Protein AF-A0A2E3DDK9-F1 (afdb_monomer_lite)

Radius of gyration: 14.09 Å; chains: 1; bounding box: 32×31×36 Å

Foldseek 3Di:
DQAQDADDLVLLVVLVVVLCVVQVQKDWPDPQADPVNCVVVPNDPPDLCNVSFKTKIFGQDLVCTVVSLVVSQVSLVNVNWDKDFDADPVPRVPTIIMTGHHHPDDDDPVCCVVRND

Structure (mmCIF, N/CA/C/O backbone):
data_AF-A0A2E3DDK9-F1
#
_entry.id   AF-A0A2E3DDK9-F1
#
loop_
_atom_site.group_PDB
_atom_site.id
_atom_site.type_symbol
_atom_site.label_atom_id
_atom_site.label_alt_id
_atom_site.label_comp_id
_atom_site.label_asym_id
_atom_site.label_entity_id
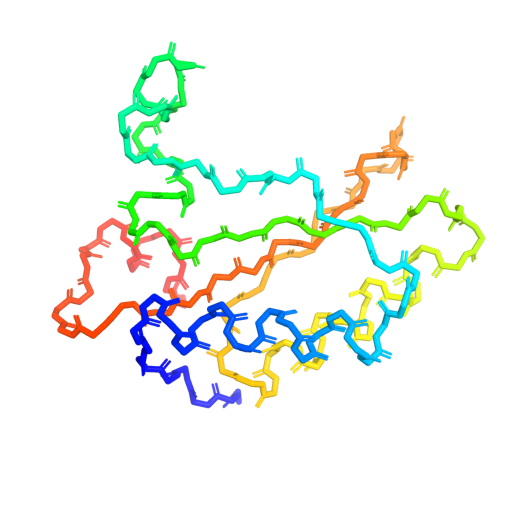_atom_site.label_seq_id
_atom_site.pdbx_PDB_ins_code
_atom_site.Cartn_x
_atom_site.Cartn_y
_atom_site.Cartn_z
_atom_site.occupancy
_atom_site.B_iso_or_equiv
_atom_site.auth_seq_id
_atom_site.auth_comp_id
_atom_site.auth_asym_id
_atom_site.auth_atom_id
_atom_site.pdbx_PDB_model_num
ATOM 1 N N . MET A 1 1 ? -16.741 4.068 -4.228 1.00 47.47 1 MET A N 1
ATOM 2 C CA . MET A 1 1 ? -15.431 3.861 -3.573 1.00 47.47 1 MET A CA 1
ATOM 3 C C . MET A 1 1 ? -15.624 2.751 -2.556 1.00 47.47 1 MET A C 1
ATOM 5 O O . MET A 1 1 ? -16.674 2.758 -1.928 1.00 47.47 1 MET A O 1
ATOM 9 N N . ALA A 1 2 ? -14.708 1.782 -2.448 1.00 51.78 2 ALA A N 1
ATOM 10 C CA . ALA A 1 2 ? -14.802 0.773 -1.391 1.00 51.78 2 ALA A CA 1
ATOM 11 C C . ALA A 1 2 ? -14.795 1.480 -0.028 1.00 51.78 2 ALA A C 1
ATOM 13 O O . ALA A 1 2 ? -14.041 2.437 0.169 1.00 51.78 2 ALA A O 1
ATOM 14 N N . GLU A 1 3 ? -15.680 1.061 0.869 1.00 61.03 3 GLU A N 1
ATOM 15 C CA . GLU A 1 3 ? -15.787 1.628 2.207 1.00 61.03 3 GLU A CA 1
ATOM 16 C C . GLU A 1 3 ? -14.492 1.307 2.970 1.00 61.03 3 GLU A C 1
ATOM 18 O O . GLU A 1 3 ? -14.121 0.144 3.151 1.00 61.03 3 GLU A O 1
ATOM 23 N N . ARG A 1 4 ? -13.728 2.350 3.325 1.00 74.00 4 ARG A N 1
ATOM 24 C CA . ARG A 1 4 ? -12.447 2.202 4.030 1.00 74.00 4 ARG A CA 1
ATOM 25 C C . ARG A 1 4 ? -12.737 1.565 5.387 1.00 74.00 4 ARG A C 1
ATOM 27 O O . ARG A 1 4 ? -13.425 2.167 6.207 1.00 74.00 4 ARG A O 1
ATOM 34 N N . THR A 1 5 ? -12.233 0.356 5.612 1.00 75.38 5 THR A N 1
ATOM 35 C CA . THR A 1 5 ? -12.570 -0.426 6.808 1.00 75.38 5 THR A CA 1
ATOM 36 C C . THR A 1 5 ? -11.473 -0.250 7.861 1.00 75.38 5 THR A C 1
ATOM 38 O O . THR A 1 5 ? -10.306 -0.520 7.556 1.00 75.38 5 THR A O 1
ATOM 41 N N . PRO A 1 6 ? -11.799 0.210 9.086 1.00 83.38 6 PRO A N 1
ATOM 42 C CA . PRO A 1 6 ? -10.845 0.209 10.187 1.00 83.38 6 PRO A CA 1
ATOM 43 C C . PRO A 1 6 ? -10.315 -1.204 10.445 1.00 83.38 6 PRO A C 1
ATOM 45 O O . PRO A 1 6 ? -11.084 -2.162 10.441 1.00 83.38 6 PRO A O 1
ATOM 48 N N . MET A 1 7 ? -9.014 -1.337 10.682 1.00 84.69 7 MET A N 1
ATOM 49 C CA . MET A 1 7 ? -8.356 -2.624 10.887 1.00 84.69 7 MET A CA 1
ATOM 50 C C . MET A 1 7 ? -7.238 -2.521 11.921 1.00 84.69 7 MET A C 1
ATOM 52 O O . MET A 1 7 ? -6.540 -1.517 12.032 1.00 84.69 7 MET A O 1
ATOM 56 N N . THR A 1 8 ? -7.054 -3.576 12.696 1.00 81.56 8 THR A N 1
ATOM 57 C CA . THR A 1 8 ? -5.925 -3.735 13.611 1.00 81.56 8 THR A CA 1
ATOM 58 C C . THR A 1 8 ? -4.613 -3.933 12.836 1.00 81.56 8 THR A C 1
ATOM 60 O O . THR A 1 8 ? -4.626 -4.329 11.667 1.00 81.56 8 THR A O 1
ATOM 63 N N . PRO A 1 9 ? -3.441 -3.740 13.471 1.00 78.56 9 PRO A N 1
ATOM 64 C CA . PRO A 1 9 ? -2.157 -4.038 12.834 1.00 78.56 9 PRO A CA 1
ATOM 65 C C . PRO A 1 9 ? -2.026 -5.485 12.328 1.00 78.56 9 PRO A C 1
ATOM 67 O O . PRO A 1 9 ? -1.386 -5.717 11.306 1.00 78.56 9 PRO A O 1
ATOM 70 N N . ALA A 1 10 ? -2.636 -6.454 13.020 1.00 78.62 10 ALA A N 1
ATOM 71 C CA . ALA A 1 10 ? -2.620 -7.860 12.615 1.00 78.62 10 ALA A CA 1
ATOM 72 C C . ALA A 1 10 ? -3.484 -8.113 11.370 1.00 78.62 10 ALA A C 1
ATOM 74 O O . ALA A 1 10 ? -3.065 -8.831 10.465 1.00 78.62 10 ALA A O 1
ATOM 75 N N . GLU A 1 11 ? -4.662 -7.491 11.294 1.00 86.56 11 GLU A N 1
ATOM 76 C CA . GLU A 1 11 ? -5.514 -7.541 10.101 1.00 86.56 11 GLU A CA 1
ATOM 77 C C . GLU A 1 11 ? -4.834 -6.856 8.913 1.00 86.56 11 GLU A C 1
ATOM 79 O O . GLU A 1 11 ? -4.816 -7.413 7.819 1.00 86.56 11 GLU A O 1
ATOM 84 N N . PHE A 1 12 ? -4.179 -5.713 9.131 1.00 86.75 12 PHE A N 1
ATOM 85 C CA . PHE A 1 12 ? -3.382 -5.054 8.097 1.00 86.75 12 PHE A CA 1
ATOM 86 C C . PHE A 1 12 ? -2.233 -5.938 7.584 1.00 86.75 12 PHE A C 1
ATOM 88 O O . PHE A 1 12 ? -2.055 -6.064 6.371 1.00 86.75 12 PHE A O 1
ATOM 95 N N . ASP A 1 13 ? -1.474 -6.596 8.473 1.00 84.56 13 ASP A N 1
ATOM 96 C CA . ASP A 1 13 ? -0.436 -7.565 8.078 1.00 84.56 13 ASP A CA 1
ATOM 97 C C . ASP A 1 13 ? -1.034 -8.723 7.265 1.00 84.56 13 ASP A C 1
ATOM 99 O O . ASP A 1 13 ? -0.492 -9.087 6.220 1.00 84.56 13 ASP A O 1
ATOM 103 N N . ALA A 1 14 ? -2.180 -9.262 7.689 1.00 88.19 14 ALA A N 1
ATOM 104 C CA . ALA A 1 14 ? -2.870 -10.329 6.970 1.00 88.19 14 ALA A CA 1
ATOM 105 C C . ALA A 1 14 ? -3.304 -9.892 5.561 1.00 88.19 14 ALA A C 1
ATOM 107 O O . ALA A 1 14 ? -3.072 -10.623 4.598 1.00 88.19 14 ALA A O 1
ATOM 108 N N . VAL A 1 15 ? -3.861 -8.687 5.417 1.00 90.56 15 VAL A N 1
ATOM 109 C CA . VAL A 1 15 ? -4.235 -8.105 4.119 1.00 90.56 15 VAL A CA 1
ATOM 110 C C . VAL A 1 15 ? -3.004 -7.912 3.227 1.00 90.56 15 VAL A C 1
ATOM 112 O O . VAL A 1 15 ? -3.025 -8.302 2.060 1.00 90.56 15 VAL A O 1
ATOM 115 N N . CYS A 1 16 ? -1.893 -7.404 3.766 1.00 89.06 16 CYS A N 1
ATOM 116 C CA . CYS A 1 16 ? -0.643 -7.264 3.013 1.00 89.06 16 CYS A CA 1
ATOM 117 C C . CYS A 1 16 ? -0.113 -8.618 2.513 1.00 89.06 16 CYS A C 1
ATOM 119 O O . CYS A 1 16 ? 0.346 -8.729 1.376 1.00 89.06 16 CYS A O 1
ATOM 121 N N . ARG A 1 17 ? -0.250 -9.685 3.311 1.00 89.06 17 ARG A N 1
ATOM 122 C CA . ARG A 1 17 ? 0.091 -11.049 2.873 1.00 89.06 17 ARG A CA 1
ATOM 123 C C . ARG A 1 17 ? -0.819 -11.565 1.761 1.00 89.06 17 ARG A C 1
ATOM 125 O O . ARG A 1 17 ? -0.351 -12.336 0.926 1.00 89.06 17 ARG A O 1
ATOM 132 N N . LEU A 1 18 ? -2.096 -11.179 1.736 1.00 93.19 18 LEU A N 1
ATOM 133 C CA . LEU A 1 18 ? -2.995 -11.523 0.628 1.00 93.19 18 LEU A CA 1
ATOM 134 C C . LEU A 1 18 ? -2.558 -10.843 -0.670 1.00 93.19 18 LEU A C 1
ATOM 136 O O . LEU A 1 18 ? -2.541 -11.497 -1.710 1.00 93.19 18 LEU A O 1
ATOM 140 N N . ILE A 1 19 ? -2.140 -9.577 -0.602 1.00 91.75 19 ILE A N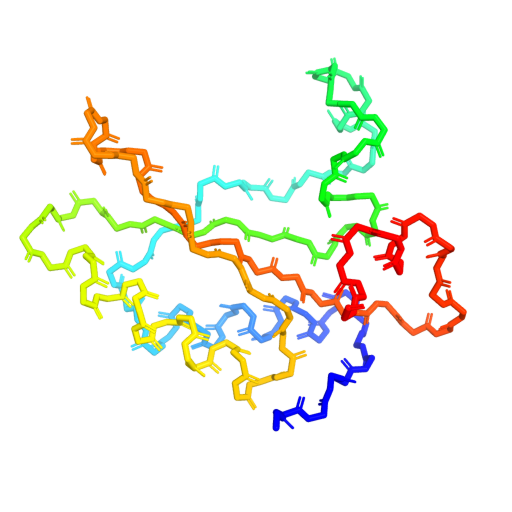 1
ATOM 141 C CA . ILE A 1 19 ? -1.594 -8.844 -1.752 1.00 91.75 19 ILE A CA 1
ATOM 142 C C . ILE A 1 19 ? -0.371 -9.579 -2.317 1.00 91.75 19 ILE A C 1
ATOM 144 O O . ILE A 1 19 ? -0.347 -9.877 -3.507 1.00 91.75 19 ILE A O 1
ATOM 148 N N . TRP A 1 20 ? 0.587 -9.982 -1.477 1.00 87.94 20 TRP A N 1
ATOM 149 C CA . TRP A 1 20 ? 1.736 -10.782 -1.930 1.00 87.94 20 TRP A CA 1
ATOM 150 C C . TRP A 1 20 ? 1.352 -12.108 -2.579 1.00 87.94 20 TRP A C 1
ATOM 152 O O . TRP A 1 20 ? 1.919 -12.486 -3.598 1.00 87.94 20 TRP A O 1
ATOM 162 N N . ARG A 1 21 ? 0.393 -12.836 -1.997 1.00 90.81 21 ARG A N 1
ATOM 163 C CA . ARG A 1 21 ? -0.066 -14.109 -2.573 1.00 90.81 21 ARG A CA 1
ATOM 164 C C . ARG A 1 21 ? -0.703 -13.916 -3.947 1.00 90.81 21 ARG A C 1
ATOM 166 O O . ARG A 1 21 ? -0.568 -14.789 -4.796 1.00 90.81 21 ARG A O 1
ATOM 173 N N . GLN A 1 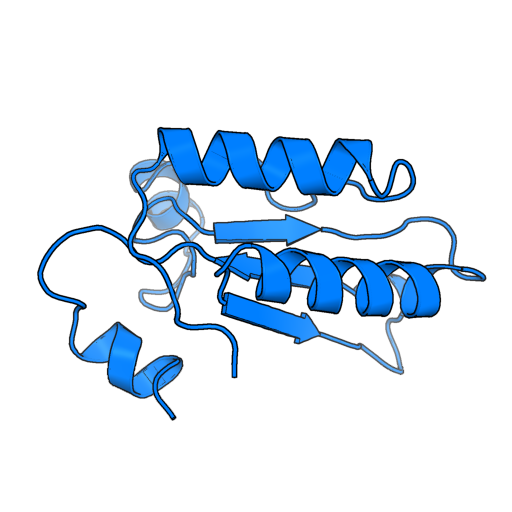22 ? -1.398 -12.799 -4.147 1.00 95.31 22 GLN A N 1
ATOM 174 C CA . GLN A 1 22 ? -2.060 -12.474 -5.407 1.00 95.31 22 GLN A CA 1
ATOM 175 C C . GLN A 1 22 ? -1.083 -11.947 -6.471 1.00 95.31 22 GLN A C 1
ATOM 177 O O . GLN A 1 22 ? -1.306 -12.164 -7.662 1.00 95.31 22 GLN A O 1
ATOM 182 N N . PHE A 1 23 ? -0.012 -11.270 -6.050 1.00 93.94 23 PHE A N 1
ATOM 183 C CA . PHE A 1 23 ? 0.980 -10.640 -6.921 1.00 93.94 23 PHE A CA 1
ATOM 184 C C . PHE A 1 23 ? 2.399 -11.052 -6.494 1.00 93.94 23 PHE A C 1
ATOM 186 O O . PHE A 1 23 ? 3.062 -10.309 -5.767 1.00 93.94 23 PHE A O 1
ATOM 193 N N . PRO A 1 24 ? 2.878 -12.230 -6.936 1.00 90.25 24 PRO A N 1
ATOM 194 C CA . PRO A 1 24 ? 4.164 -12.779 -6.504 1.00 90.25 24 PRO A CA 1
ATOM 195 C C . PRO A 1 24 ? 5.377 -11.956 -6.965 1.00 90.25 24 PRO A C 1
ATOM 197 O O . PRO A 1 24 ? 6.444 -12.076 -6.373 1.00 90.25 24 PRO A O 1
ATOM 200 N N . ASP A 1 25 ? 5.215 -11.105 -7.983 1.00 89.00 25 ASP A N 1
ATOM 201 C CA . ASP A 1 25 ? 6.264 -10.201 -8.474 1.00 89.00 25 ASP A CA 1
ATOM 202 C C . ASP A 1 25 ? 6.436 -8.939 -7.607 1.00 89.00 25 ASP A C 1
ATOM 204 O O . ASP A 1 25 ? 7.362 -8.154 -7.830 1.00 89.00 25 ASP A O 1
ATOM 208 N N . LEU A 1 26 ? 5.554 -8.717 -6.620 1.00 87.44 26 LEU A N 1
ATOM 209 C CA . LEU A 1 26 ? 5.707 -7.626 -5.662 1.00 87.44 26 LEU A CA 1
ATOM 210 C C . LEU A 1 26 ? 6.762 -7.965 -4.614 1.00 87.44 26 LEU A C 1
ATOM 212 O O . LEU A 1 26 ? 6.754 -9.025 -3.993 1.00 87.44 26 LEU A O 1
ATOM 216 N N . SER A 1 27 ? 7.599 -6.982 -4.322 1.00 85.12 27 SER A N 1
ATOM 217 C CA . SER A 1 27 ? 8.521 -6.983 -3.194 1.00 85.12 27 SER A CA 1
ATOM 218 C C . SER A 1 27 ? 8.203 -5.806 -2.278 1.00 85.12 27 SER A C 1
ATOM 220 O O . SER A 1 27 ? 7.800 -4.746 -2.743 1.00 85.12 27 SER A O 1
ATOM 222 N N . GLU A 1 28 ? 8.353 -5.971 -0.964 1.00 80.94 28 GLU A N 1
ATOM 223 C CA . GLU A 1 28 ? 8.172 -4.869 -0.007 1.00 80.94 28 GLU A CA 1
ATOM 224 C C . GLU A 1 28 ? 9.481 -4.077 0.114 1.00 80.94 28 GLU A C 1
ATOM 226 O O . GLU A 1 28 ? 10.520 -4.642 0.461 1.00 80.94 28 GLU A O 1
ATOM 231 N N . SER A 1 29 ? 9.457 -2.777 -0.198 1.00 70.75 29 SER A N 1
ATOM 232 C CA . SER A 1 29 ? 10.638 -1.896 -0.102 1.00 70.75 29 SER A CA 1
ATOM 233 C C . SER A 1 29 ? 10.780 -1.259 1.280 1.00 70.75 29 SER A C 1
ATOM 235 O O . SER A 1 29 ? 11.886 -0.909 1.702 1.00 70.75 29 SER A O 1
ATOM 237 N N . SER A 1 30 ? 9.685 -1.143 2.031 1.00 62.09 30 SER A N 1
ATOM 238 C CA . SER A 1 30 ? 9.681 -0.587 3.379 1.00 62.09 30 SER A CA 1
ATOM 239 C C . SER A 1 30 ? 9.452 -1.684 4.419 1.00 62.09 30 SER A C 1
ATOM 241 O O . SER A 1 30 ? 8.329 -1.900 4.853 1.00 62.09 30 SER A O 1
ATOM 243 N N . GLY A 1 31 ? 10.506 -2.371 4.865 1.00 52.09 31 GLY A N 1
ATOM 244 C CA . GLY A 1 31 ? 10.359 -3.331 5.967 1.00 52.09 31 GLY A CA 1
ATOM 245 C C . GLY A 1 31 ? 9.751 -2.677 7.218 1.00 52.09 31 GLY A C 1
ATOM 246 O O . GLY A 1 31 ? 10.023 -1.502 7.473 1.00 52.09 31 GLY A O 1
ATOM 247 N N . TYR A 1 32 ? 8.961 -3.435 7.992 1.00 47.53 32 TYR A N 1
ATOM 248 C CA . TYR A 1 32 ? 8.356 -3.056 9.284 1.00 47.53 32 TYR A CA 1
ATOM 249 C C . TYR A 1 32 ? 9.200 -2.004 10.039 1.00 47.53 32 TYR A C 1
ATOM 251 O O . TYR A 1 32 ? 10.247 -2.324 10.613 1.00 47.53 32 TYR A O 1
ATOM 259 N N . ARG A 1 33 ? 8.786 -0.727 10.042 1.00 50.53 33 ARG A N 1
ATOM 260 C CA . ARG A 1 33 ? 9.477 0.312 10.829 1.00 50.53 33 ARG A CA 1
ATOM 261 C C . ARG A 1 33 ? 8.667 0.618 12.077 1.00 50.53 33 ARG A C 1
ATOM 263 O O . ARG A 1 33 ? 7.578 1.182 11.993 1.00 50.53 33 ARG A O 1
ATOM 270 N N . SER A 1 34 ? 9.215 0.266 13.238 1.00 48.78 34 SER A N 1
ATOM 271 C CA . SER A 1 34 ? 8.675 0.706 14.525 1.00 48.78 34 SER A CA 1
ATOM 272 C C . SER A 1 34 ? 8.670 2.238 14.607 1.00 48.78 34 SER A C 1
ATOM 274 O O . SER A 1 34 ? 9.508 2.898 13.986 1.00 48.78 34 SER A O 1
ATOM 276 N N . GLN A 1 35 ? 7.766 2.814 15.409 1.00 46.41 35 GLN A N 1
ATOM 277 C CA . GLN A 1 35 ? 7.746 4.261 15.674 1.00 46.41 35 GLN A CA 1
ATOM 278 C C . GLN A 1 35 ? 9.132 4.781 16.097 1.00 46.41 35 GLN A C 1
ATOM 280 O O . GLN A 1 35 ? 9.585 5.803 15.591 1.00 46.41 35 GLN A O 1
ATOM 285 N N . LEU A 1 36 ? 9.853 4.017 16.928 1.00 46.22 36 LEU A N 1
ATOM 286 C CA . LEU A 1 36 ? 11.211 4.338 17.378 1.00 46.22 36 LEU A CA 1
ATOM 287 C C . LEU A 1 36 ? 12.215 4.441 16.213 1.00 46.22 36 LEU A C 1
ATOM 289 O O . LEU A 1 36 ? 13.042 5.350 16.171 1.00 46.22 36 LEU A O 1
ATOM 293 N N . LYS A 1 37 ? 12.115 3.532 15.234 1.00 49.62 37 LYS A N 1
ATOM 294 C CA . LYS A 1 37 ? 12.990 3.507 14.055 1.00 49.62 37 LYS A CA 1
ATOM 295 C C . LYS A 1 37 ? 12.645 4.618 13.059 1.00 49.62 37 LYS A C 1
ATOM 297 O O . LYS A 1 37 ? 13.549 5.124 12.405 1.00 49.62 37 LYS A O 1
ATOM 302 N N . ASN A 1 38 ? 11.379 5.041 12.976 1.00 53.38 38 ASN A N 1
ATOM 303 C CA . ASN A 1 38 ? 10.978 6.205 12.173 1.00 53.38 38 ASN A CA 1
ATOM 304 C C . ASN A 1 38 ? 11.582 7.506 12.721 1.00 53.38 38 ASN A C 1
ATOM 306 O O . ASN A 1 38 ? 12.119 8.294 11.945 1.00 53.38 38 ASN A O 1
ATOM 310 N N . VAL A 1 39 ? 11.567 7.689 14.045 1.00 49.50 39 VAL A N 1
ATOM 311 C CA . VAL A 1 39 ? 12.194 8.849 14.704 1.00 49.50 39 VAL A CA 1
ATOM 312 C C . VAL A 1 39 ? 13.709 8.879 14.451 1.00 49.50 39 VAL A C 1
ATOM 314 O O . VAL A 1 39 ? 14.255 9.928 14.124 1.00 49.50 39 VAL A O 1
ATOM 317 N N . GLN A 1 40 ? 14.394 7.731 14.532 1.00 50.19 40 GLN A N 1
ATOM 318 C CA . GLN A 1 40 ? 15.852 7.654 14.349 1.00 50.19 40 GLN A CA 1
ATOM 319 C C . GLN A 1 40 ? 16.340 7.963 12.929 1.00 50.19 40 GLN A C 1
ATOM 321 O O . GLN A 1 40 ? 17.423 8.518 12.774 1.00 50.19 40 GLN A O 1
ATOM 326 N N . VAL A 1 41 ? 15.579 7.612 11.890 1.00 49.16 41 VAL A N 1
ATOM 327 C CA . VAL A 1 41 ? 15.997 7.838 10.491 1.00 49.16 41 VAL A CA 1
ATOM 328 C C . VAL A 1 41 ? 15.594 9.220 9.963 1.00 49.16 41 VAL A C 1
ATOM 330 O O . VAL A 1 41 ? 15.561 9.422 8.752 1.00 49.16 41 VAL A O 1
ATOM 333 N N . GLY A 1 42 ? 15.237 10.156 10.851 1.00 41.06 42 GLY A N 1
ATOM 334 C CA . GLY A 1 42 ? 14.791 11.497 10.467 1.00 41.06 42 GLY A CA 1
ATOM 335 C C . GLY A 1 42 ? 13.529 11.479 9.604 1.00 41.06 42 GLY A C 1
ATOM 336 O O . GLY A 1 42 ? 13.302 12.404 8.826 1.00 41.06 42 GLY A O 1
ATOM 337 N N . SER A 1 43 ? 12.720 10.413 9.696 1.00 47.94 43 SER A N 1
ATOM 338 C CA . SER A 1 43 ? 11.427 10.404 9.021 1.00 47.94 43 SER A CA 1
ATOM 339 C C . SER A 1 43 ? 10.586 11.520 9.622 1.00 47.94 43 SER A C 1
ATOM 341 O O . SER A 1 43 ? 10.436 11.595 10.840 1.00 47.94 43 SER A O 1
ATOM 343 N N . SER A 1 44 ? 10.075 12.403 8.768 1.00 44.84 44 SER A N 1
ATOM 344 C CA . SER A 1 44 ? 9.291 13.547 9.215 1.00 44.84 44 SER A CA 1
ATOM 345 C C . SER A 1 44 ? 8.045 13.095 9.973 1.00 44.84 44 SER A C 1
ATOM 347 O O . SER A 1 44 ? 7.576 11.960 9.844 1.00 44.84 44 SER A O 1
ATOM 349 N N . ASP A 1 45 ? 7.441 14.026 10.701 1.00 41.28 45 ASP A N 1
ATOM 350 C CA . ASP A 1 45 ? 6.112 13.869 11.290 1.00 41.28 45 ASP A CA 1
ATOM 351 C C . ASP A 1 45 ? 5.038 13.425 10.272 1.00 41.28 45 ASP A C 1
ATOM 353 O O . ASP A 1 45 ? 4.000 12.883 10.644 1.00 41.28 45 ASP A O 1
ATOM 357 N N . ALA A 1 46 ? 5.312 13.567 8.974 1.00 41.69 46 ALA A N 1
ATOM 358 C CA . ALA A 1 46 ? 4.474 13.104 7.876 1.00 41.69 46 ALA A CA 1
ATOM 359 C C . ALA A 1 46 ? 4.720 11.636 7.458 1.00 41.69 46 ALA A C 1
ATOM 361 O O . ALA A 1 46 ? 4.140 11.184 6.465 1.00 41.69 46 ALA A O 1
ATOM 362 N N . SER A 1 47 ? 5.570 10.887 8.169 1.00 45.84 47 SER A N 1
ATOM 363 C CA . SER A 1 47 ? 5.892 9.499 7.839 1.00 45.84 47 SER A CA 1
ATOM 364 C C . SER A 1 47 ? 4.687 8.580 8.038 1.00 45.84 47 SER A C 1
ATOM 366 O O . SER A 1 47 ? 4.217 8.351 9.154 1.00 45.84 47 SER A O 1
ATOM 368 N N . LYS A 1 48 ? 4.225 8.025 6.913 1.00 51.31 48 LYS A N 1
ATOM 369 C CA . LYS A 1 48 ? 3.183 6.999 6.701 1.00 51.31 48 LYS A CA 1
ATOM 370 C C . LYS A 1 48 ? 3.136 5.875 7.750 1.00 51.31 48 LYS A C 1
ATOM 372 O O . LYS A 1 48 ? 2.094 5.293 8.021 1.00 51.31 48 LYS A O 1
ATOM 377 N N . HIS A 1 49 ? 4.234 5.618 8.449 1.00 53.00 49 HIS A N 1
ATOM 378 C CA . HIS A 1 49 ? 4.338 4.559 9.449 1.00 53.00 49 HIS A CA 1
ATOM 379 C C . HIS A 1 49 ? 3.950 4.994 10.876 1.00 53.00 49 HIS A C 1
ATOM 381 O O . HIS A 1 49 ? 4.159 4.232 11.819 1.00 53.00 49 HIS A O 1
ATOM 387 N N . ARG A 1 50 ? 3.393 6.199 11.080 1.00 49.94 50 ARG A N 1
ATOM 388 C CA . ARG A 1 50 ? 3.034 6.725 12.415 1.00 49.94 50 ARG A CA 1
ATOM 389 C C . ARG A 1 50 ? 2.051 5.845 13.192 1.00 49.94 50 ARG A C 1
ATOM 391 O O . ARG A 1 50 ? 2.203 5.704 14.400 1.00 49.94 50 ARG A O 1
ATOM 398 N N . LEU A 1 51 ? 1.106 5.202 12.503 1.00 54.59 51 LEU A N 1
ATOM 399 C CA . LEU A 1 51 ? 0.208 4.194 13.089 1.00 54.59 51 LEU A CA 1
ATOM 400 C C . LEU A 1 51 ? 0.761 2.759 12.975 1.00 54.59 51 LEU A C 1
ATOM 402 O O . LEU A 1 51 ? 0.116 1.813 13.404 1.00 54.59 51 LEU A O 1
ATOM 406 N N . GLY A 1 52 ? 1.948 2.580 12.383 1.00 59.69 52 GLY A N 1
ATOM 407 C CA . GLY A 1 52 ? 2.547 1.268 12.116 1.00 59.69 52 GLY A CA 1
ATOM 408 C C . GLY A 1 52 ? 1.844 0.465 11.015 1.00 59.69 52 GLY A C 1
ATOM 409 O O . GLY A 1 52 ? 2.085 -0.731 10.897 1.00 59.69 52 GLY A O 1
ATOM 410 N N . MET A 1 53 ? 0.975 1.108 10.228 1.00 77.94 53 MET A N 1
ATOM 411 C CA . MET A 1 53 ? 0.055 0.454 9.290 1.00 77.94 53 MET A CA 1
ATOM 412 C C . MET A 1 53 ? 0.246 0.901 7.836 1.00 77.94 53 MET A C 1
ATOM 414 O O . MET A 1 53 ? -0.727 1.028 7.100 1.00 77.94 53 MET A O 1
ATOM 418 N N . GLY A 1 54 ? 1.490 1.164 7.435 1.00 81.12 54 GLY A N 1
ATOM 419 C CA . GLY A 1 54 ? 1.852 1.537 6.067 1.00 81.12 54 GLY A CA 1
ATOM 420 C C . GLY A 1 54 ? 2.892 0.585 5.494 1.00 81.12 54 GLY A C 1
ATOM 421 O O . GLY A 1 54 ? 3.779 0.150 6.233 1.00 81.12 54 GLY A O 1
ATOM 422 N N . ARG A 1 55 ? 2.778 0.263 4.203 1.00 83.81 55 ARG A N 1
ATOM 423 C CA . ARG A 1 55 ? 3.772 -0.515 3.451 1.00 83.81 55 ARG A CA 1
ATOM 424 C C . ARG A 1 55 ? 3.935 0.002 2.038 1.00 83.81 55 ARG A C 1
ATOM 426 O O . ARG A 1 55 ? 2.977 0.467 1.426 1.00 83.81 55 ARG A O 1
ATOM 433 N N . ASP A 1 56 ? 5.138 -0.180 1.526 1.00 85.81 56 ASP A N 1
ATOM 434 C CA . ASP A 1 56 ? 5.503 0.104 0.152 1.00 85.81 56 ASP A CA 1
ATOM 435 C C . ASP A 1 56 ? 5.788 -1.203 -0.580 1.00 85.81 56 ASP A C 1
ATOM 437 O O . ASP A 1 56 ? 6.584 -2.023 -0.111 1.00 85.81 56 ASP A O 1
ATOM 441 N N . PHE A 1 57 ? 5.185 -1.365 -1.752 1.00 87.38 57 PHE A N 1
ATOM 442 C CA . PHE A 1 57 ? 5.475 -2.456 -2.668 1.00 87.38 57 PHE A CA 1
ATOM 443 C C . PHE A 1 57 ? 6.084 -1.933 -3.963 1.00 87.38 57 PHE A C 1
ATOM 445 O O . PHE A 1 57 ? 5.661 -0.907 -4.484 1.00 87.38 57 PHE A O 1
ATOM 452 N N . TYR A 1 58 ? 7.036 -2.672 -4.514 1.00 88.81 58 TYR A N 1
ATOM 453 C CA . TYR A 1 58 ? 7.656 -2.393 -5.804 1.00 88.81 58 TYR A CA 1
ATOM 454 C C . TYR A 1 58 ? 7.739 -3.670 -6.639 1.00 88.81 58 TYR A C 1
ATOM 456 O O . TYR A 1 58 ? 7.578 -4.777 -6.123 1.00 88.81 58 TYR A O 1
ATOM 464 N N . VAL A 1 59 ? 8.008 -3.510 -7.931 1.00 88.50 59 VAL A N 1
ATOM 465 C CA . VAL A 1 59 ? 8.234 -4.610 -8.874 1.00 88.50 59 VAL A CA 1
ATOM 466 C C . VAL A 1 59 ? 9.588 -4.392 -9.524 1.00 88.50 59 VAL A C 1
ATOM 468 O O . VAL A 1 59 ? 9.843 -3.319 -10.066 1.00 88.50 59 VAL A O 1
ATOM 471 N N . ALA A 1 60 ? 10.459 -5.398 -9.463 1.00 85.50 60 ALA A N 1
ATOM 472 C CA . ALA A 1 60 ? 11.807 -5.294 -10.017 1.00 85.50 60 ALA A CA 1
ATOM 473 C C . ALA A 1 60 ? 11.827 -5.365 -11.555 1.00 85.50 60 ALA A C 1
ATOM 475 O O . ALA A 1 60 ? 12.659 -4.719 -12.190 1.00 85.50 60 ALA A O 1
ATOM 476 N N . ASP A 1 61 ? 10.923 -6.141 -12.161 1.00 86.50 61 ASP A N 1
ATOM 477 C CA . ASP A 1 61 ? 10.834 -6.259 -13.618 1.00 86.50 61 ASP A CA 1
ATOM 478 C C . ASP A 1 61 ? 10.143 -5.032 -14.230 1.00 86.50 61 ASP A C 1
ATOM 480 O O . ASP A 1 61 ? 8.927 -4.840 -14.128 1.00 86.50 61 ASP A O 1
ATOM 484 N N . MET A 1 62 ? 10.946 -4.218 -14.914 1.00 84.62 62 MET A N 1
ATOM 485 C CA . MET A 1 62 ? 10.533 -2.964 -15.538 1.00 84.62 62 MET A CA 1
ATOM 486 C C . MET A 1 62 ? 9.475 -3.128 -16.638 1.00 84.62 62 MET A C 1
ATOM 488 O O . MET A 1 62 ? 8.727 -2.183 -16.885 1.00 84.62 62 MET A O 1
ATOM 492 N N . ASN A 1 63 ? 9.381 -4.299 -17.281 1.00 87.25 63 ASN A N 1
ATOM 493 C CA . ASN A 1 63 ? 8.448 -4.525 -18.391 1.00 87.25 63 ASN A CA 1
ATOM 494 C C . ASN A 1 63 ? 7.010 -4.740 -17.911 1.00 87.25 63 ASN A C 1
ATOM 496 O O . ASN A 1 63 ? 6.060 -4.399 -18.613 1.00 87.25 63 ASN A O 1
ATOM 500 N N . ILE A 1 64 ? 6.845 -5.323 -16.722 1.00 86.44 64 ILE A N 1
ATOM 501 C CA . ILE A 1 64 ? 5.531 -5.669 -16.157 1.00 86.44 64 ILE A CA 1
ATOM 502 C C . ILE A 1 64 ? 5.140 -4.776 -14.977 1.00 86.44 64 ILE A C 1
ATOM 504 O O . ILE A 1 64 ? 3.958 -4.717 -14.629 1.00 86.44 64 ILE A O 1
ATOM 508 N N . ARG A 1 65 ? 6.109 -4.057 -14.398 1.00 87.75 65 ARG A N 1
ATOM 509 C CA . ARG A 1 65 ? 6.000 -3.149 -13.248 1.00 87.75 65 ARG A CA 1
ATOM 510 C C . ARG A 1 65 ? 4.682 -2.400 -13.163 1.00 87.75 65 ARG A C 1
ATOM 512 O O . ARG A 1 65 ? 3.923 -2.635 -12.227 1.00 87.75 65 ARG A O 1
ATOM 519 N N . LEU A 1 66 ? 4.393 -1.535 -14.135 1.00 90.12 66 LEU A N 1
ATOM 520 C CA . LEU A 1 66 ? 3.248 -0.632 -14.037 1.00 90.12 66 LEU A CA 1
ATOM 521 C C . LEU A 1 66 ? 1.938 -1.427 -14.006 1.00 90.12 66 LEU A C 1
ATOM 523 O O . LEU A 1 66 ? 1.114 -1.231 -13.118 1.00 90.12 66 LEU A O 1
ATOM 527 N N . SER A 1 67 ? 1.811 -2.420 -14.890 1.00 93.31 67 SER A N 1
ATOM 52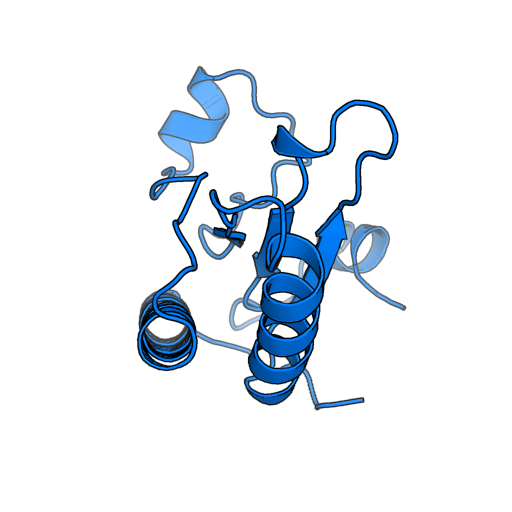8 C CA . SER A 1 67 ? 0.633 -3.294 -14.950 1.00 93.31 67 SER A CA 1
ATOM 529 C C . SER A 1 67 ? 0.417 -4.116 -13.671 1.00 93.31 67 SER A C 1
ATOM 531 O O . SER A 1 67 ? -0.716 -4.412 -13.289 1.00 93.31 67 SER A O 1
ATOM 533 N N . ILE A 1 68 ? 1.493 -4.519 -12.989 1.00 94.31 68 ILE A N 1
ATOM 534 C CA . ILE A 1 68 ? 1.416 -5.250 -11.721 1.00 94.31 68 ILE A CA 1
ATOM 535 C C . ILE A 1 68 ? 1.022 -4.290 -10.598 1.00 94.31 68 ILE A C 1
ATOM 537 O O . ILE A 1 68 ? 0.097 -4.600 -9.850 1.00 94.31 68 ILE A O 1
ATOM 541 N N . LEU A 1 69 ? 1.663 -3.121 -10.509 1.00 93.00 69 LEU A N 1
ATOM 542 C CA . LEU A 1 69 ? 1.385 -2.116 -9.483 1.00 93.00 69 LEU A CA 1
ATOM 543 C C . LEU A 1 69 ? -0.050 -1.575 -9.572 1.00 93.00 69 LEU A C 1
ATOM 545 O O . LEU A 1 69 ? -0.707 -1.427 -8.543 1.00 93.00 69 LEU A O 1
ATOM 549 N N . GLU A 1 70 ? -0.578 -1.341 -10.775 1.00 94.88 70 GLU A N 1
ATOM 550 C CA . GLU A 1 70 ? -1.966 -0.904 -10.975 1.00 94.88 70 GLU A CA 1
ATOM 551 C C . GLU A 1 70 ? -2.978 -1.962 -10.519 1.00 94.88 70 GLU A C 1
ATOM 553 O O . GLU A 1 70 ? -3.903 -1.655 -9.765 1.00 94.88 70 GLU A O 1
ATOM 558 N N . ARG A 1 71 ? -2.776 -3.231 -10.898 1.00 96.50 71 ARG A N 1
ATOM 559 C CA . ARG A 1 71 ? -3.649 -4.328 -10.446 1.00 96.50 71 ARG A CA 1
ATOM 560 C C . ARG A 1 71 ? -3.545 -4.555 -8.940 1.00 96.50 71 ARG A C 1
ATOM 562 O O . ARG A 1 71 ? -4.559 -4.796 -8.288 1.00 96.50 71 ARG A O 1
ATOM 569 N N . ALA A 1 72 ? -2.341 -4.443 -8.381 1.00 94.81 72 ALA A N 1
ATOM 570 C CA . ALA A 1 72 ? -2.111 -4.538 -6.946 1.00 94.81 72 ALA A CA 1
ATOM 571 C C . ALA A 1 72 ? -2.806 -3.409 -6.181 1.00 94.81 72 ALA A C 1
ATOM 573 O O . ALA A 1 72 ? -3.414 -3.665 -5.143 1.00 94.81 72 ALA A O 1
ATOM 574 N N . ARG A 1 73 ? -2.786 -2.182 -6.715 1.00 94.38 73 ARG A N 1
ATOM 575 C CA . ARG A 1 73 ? -3.507 -1.031 -6.163 1.00 94.38 73 ARG A CA 1
ATOM 576 C C . ARG A 1 73 ? -5.007 -1.291 -6.118 1.00 94.38 73 ARG A C 1
ATOM 578 O O . ARG A 1 73 ? -5.637 -1.083 -5.083 1.00 94.38 73 ARG A O 1
ATOM 585 N N . ASP A 1 74 ? -5.584 -1.745 -7.223 1.00 94.94 74 ASP A N 1
ATOM 586 C CA . ASP A 1 74 ? -7.028 -1.956 -7.315 1.00 94.94 74 ASP A CA 1
ATOM 587 C C . ASP A 1 74 ? -7.478 -3.115 -6.409 1.00 94.94 74 ASP A C 1
ATOM 589 O O . ASP A 1 74 ? -8.500 -3.011 -5.725 1.00 94.94 74 ASP A O 1
ATOM 593 N N . PHE A 1 75 ? -6.662 -4.167 -6.296 1.00 95.44 75 PHE A N 1
ATOM 594 C CA . PHE A 1 75 ? -6.877 -5.235 -5.322 1.00 95.44 75 PHE A CA 1
ATOM 595 C C . PHE A 1 75 ? -6.767 -4.729 -3.877 1.00 95.44 75 PHE A C 1
ATOM 597 O O . PHE A 1 75 ? -7.667 -4.973 -3.077 1.00 95.44 75 PHE A O 1
ATOM 604 N N . ALA A 1 76 ? -5.732 -3.960 -3.536 1.00 92.56 76 ALA A N 1
ATOM 605 C CA . ALA A 1 76 ? -5.559 -3.374 -2.206 1.00 92.56 76 ALA A CA 1
ATOM 606 C C . ALA A 1 76 ? -6.739 -2.466 -1.809 1.00 92.56 76 ALA A C 1
ATOM 608 O O . ALA A 1 76 ? -7.244 -2.564 -0.689 1.00 92.56 76 ALA A O 1
ATOM 609 N N . ARG A 1 77 ? -7.253 -1.654 -2.743 1.00 90.62 77 ARG A N 1
ATOM 610 C CA . ARG A 1 77 ? -8.476 -0.855 -2.552 1.00 90.62 77 ARG A CA 1
ATOM 611 C C . ARG A 1 77 ? -9.700 -1.726 -2.288 1.00 90.62 77 ARG A C 1
ATOM 613 O O . ARG A 1 77 ? -10.514 -1.378 -1.438 1.00 90.62 77 ARG A O 1
ATOM 620 N N . SER A 1 78 ? -9.829 -2.857 -2.987 1.00 92.50 78 SER A N 1
ATOM 621 C CA . SER A 1 78 ? -10.927 -3.812 -2.758 1.00 92.50 78 SER A CA 1
ATOM 622 C C . SER A 1 78 ? -10.890 -4.441 -1.358 1.00 92.50 78 SER A C 1
ATOM 624 O O . SER A 1 78 ? -11.931 -4.822 -0.833 1.00 92.50 78 SER A O 1
ATOM 626 N N . LEU A 1 79 ? -9.711 -4.474 -0.728 1.00 91.19 79 LEU A N 1
ATOM 627 C CA . LEU A 1 79 ? -9.496 -4.937 0.646 1.00 91.19 79 LEU A CA 1
ATOM 628 C C . LEU A 1 79 ? -9.636 -3.810 1.687 1.00 91.19 79 LEU A C 1
ATOM 630 O O . LEU A 1 79 ? -9.310 -4.001 2.855 1.00 91.19 79 LEU A O 1
ATOM 634 N N . GLY A 1 80 ? -10.097 -2.625 1.274 1.00 87.94 80 GLY A N 1
ATOM 635 C CA . GLY A 1 80 ? -10.339 -1.491 2.164 1.00 87.94 80 GLY A CA 1
ATOM 636 C C . GLY A 1 80 ? -9.091 -0.685 2.533 1.00 87.94 80 GLY A C 1
ATOM 637 O O . GLY A 1 80 ? -9.177 0.167 3.418 1.00 87.94 80 GLY A O 1
ATOM 638 N N . LEU A 1 81 ? -7.950 -0.918 1.871 1.00 86.94 81 LEU A N 1
ATOM 639 C CA . LEU A 1 81 ? -6.740 -0.119 2.077 1.00 86.94 81 LEU A CA 1
ATOM 640 C C . LEU A 1 81 ? -6.822 1.221 1.344 1.00 86.94 81 LEU A C 1
ATOM 642 O O . LEU A 1 81 ? -7.351 1.328 0.235 1.00 86.94 81 LEU A O 1
ATOM 646 N N . TRP A 1 82 ? -6.219 2.244 1.945 1.00 86.00 82 TRP A N 1
ATOM 647 C CA . TRP A 1 82 ? -5.811 3.429 1.204 1.00 86.00 82 TRP A CA 1
ATOM 648 C C . TRP A 1 82 ? -4.583 3.095 0.362 1.00 86.00 82 TRP A C 1
ATOM 650 O O . TRP A 1 82 ? -3.735 2.307 0.785 1.00 86.00 82 TRP A O 1
ATOM 660 N N . THR A 1 83 ? -4.491 3.685 -0.826 1.00 86.44 83 THR A N 1
ATOM 661 C CA . THR A 1 83 ? -3.407 3.394 -1.762 1.00 86.44 83 THR A CA 1
ATOM 662 C C . THR A 1 83 ? -2.984 4.637 -2.530 1.00 86.44 83 THR A C 1
ATOM 664 O O . THR A 1 83 ? -3.858 5.314 -3.082 1.00 86.44 83 THR A O 1
ATOM 667 N N . GLU A 1 84 ? -1.684 4.816 -2.711 1.00 86.19 84 GLU A N 1
ATOM 668 C CA . GLU A 1 84 ? -1.091 5.807 -3.614 1.00 86.19 84 GLU A CA 1
ATOM 669 C C . GLU A 1 8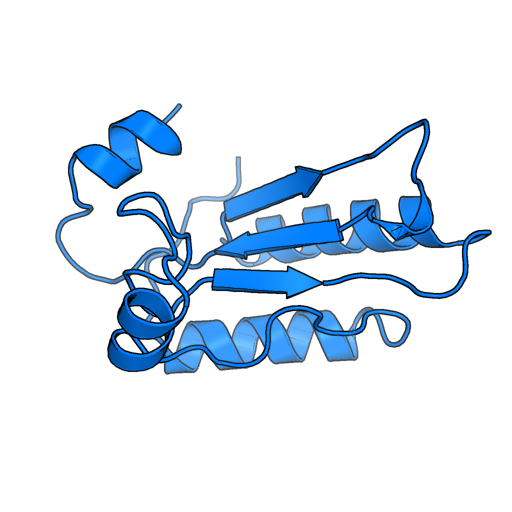4 ? -0.115 5.090 -4.534 1.00 86.19 84 GLU A C 1
ATOM 671 O O . GLU A 1 84 ? 0.669 4.260 -4.075 1.00 86.19 84 GLU A O 1
ATOM 676 N N . LEU A 1 85 ? -0.180 5.382 -5.827 1.00 88.31 85 LEU A N 1
ATOM 677 C CA . LEU A 1 85 ? 0.789 4.874 -6.786 1.00 88.31 85 LEU A CA 1
ATOM 678 C C . LEU A 1 85 ? 1.728 6.022 -7.138 1.00 88.31 85 LEU A C 1
ATOM 680 O O . LEU A 1 85 ? 1.316 6.953 -7.826 1.00 88.31 85 LEU A O 1
ATOM 684 N N . GLU A 1 86 ? 2.967 5.950 -6.666 1.00 85.50 86 GLU A N 1
ATOM 685 C CA . GLU A 1 86 ? 4.001 6.909 -7.038 1.00 85.50 86 GLU A CA 1
ATOM 686 C C . GLU A 1 86 ? 4.729 6.397 -8.282 1.00 85.50 86 GLU A C 1
ATOM 688 O O . GLU A 1 86 ? 5.338 5.326 -8.264 1.00 85.50 86 GLU A O 1
ATOM 693 N N . ILE A 1 87 ? 4.635 7.169 -9.367 1.00 83.94 87 ILE A N 1
ATOM 694 C CA . ILE A 1 87 ? 5.298 6.898 -10.646 1.00 83.94 87 ILE A CA 1
ATOM 695 C C . ILE A 1 87 ? 6.345 7.984 -10.867 1.00 83.94 87 ILE A C 1
ATOM 697 O O . ILE A 1 87 ? 6.040 9.176 -10.793 1.00 83.94 87 ILE A O 1
ATOM 701 N N . TYR A 1 88 ? 7.568 7.573 -11.17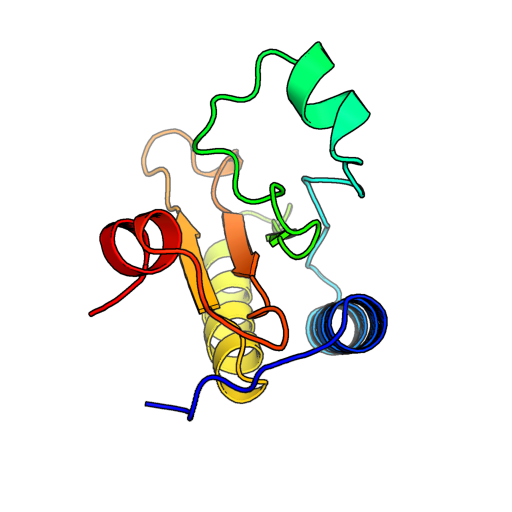3 1.00 80.56 88 TYR A N 1
ATOM 702 C CA . TYR A 1 88 ? 8.723 8.430 -11.374 1.00 80.56 88 TYR A CA 1
ATOM 703 C C . TYR A 1 88 ? 9.198 8.321 -12.831 1.00 80.56 88 TYR A C 1
ATOM 705 O O . TYR A 1 88 ? 10.047 7.488 -13.143 1.00 80.56 88 TYR A O 1
ATOM 713 N N . PRO A 1 89 ? 8.736 9.203 -13.742 1.00 69.00 89 PRO A N 1
ATOM 714 C CA . PRO A 1 89 ? 9.001 9.085 -15.182 1.00 69.00 89 PRO A CA 1
ATOM 715 C C . PRO A 1 89 ? 10.489 9.074 -15.562 1.00 69.00 89 PRO A C 1
ATOM 717 O O . PRO A 1 89 ? 10.873 8.492 -16.566 1.00 69.00 89 PRO A O 1
ATOM 720 N N . ASN A 1 90 ? 11.337 9.720 -14.755 1.00 74.25 90 ASN A N 1
ATOM 721 C CA . ASN A 1 90 ? 12.786 9.815 -14.986 1.00 74.25 90 ASN A CA 1
ATOM 722 C C . ASN A 1 90 ? 13.602 8.892 -14.068 1.00 74.25 90 ASN A C 1
ATOM 724 O O . ASN A 1 90 ? 14.830 8.940 -14.054 1.00 74.25 90 ASN A O 1
ATOM 728 N N . ALA A 1 91 ? 12.918 8.103 -13.248 1.00 72.81 91 ALA A N 1
ATOM 729 C CA . ALA A 1 91 ? 13.505 7.195 -12.286 1.00 72.81 91 ALA A CA 1
ATOM 730 C C . ALA A 1 91 ? 12.529 6.036 -12.087 1.00 72.81 91 ALA A C 1
ATOM 732 O O . ALA A 1 91 ? 12.095 5.774 -10.974 1.00 72.81 91 ALA A O 1
ATOM 733 N N . GLU A 1 92 ? 12.194 5.333 -13.168 1.00 61.09 92 GLU A N 1
ATOM 734 C CA . GLU A 1 92 ? 11.143 4.310 -13.145 1.00 61.09 92 GLU A CA 1
ATOM 735 C C . GLU A 1 92 ? 11.466 3.162 -12.157 1.00 61.09 92 GLU A C 1
ATOM 737 O O . GLU A 1 92 ? 10.584 2.466 -11.659 1.00 61.09 92 GLU A O 1
ATOM 742 N N . TRP A 1 93 ? 12.748 2.938 -11.834 1.00 65.00 93 TRP A N 1
ATOM 743 C CA . TRP A 1 93 ? 13.198 2.033 -10.757 1.00 65.00 93 TRP A CA 1
ATOM 744 C C . TRP A 1 93 ? 12.710 2.417 -9.345 1.00 65.00 93 TRP A C 1
ATOM 746 O O . TRP A 1 93 ? 12.902 1.647 -8.407 1.00 65.00 93 TRP A O 1
ATOM 756 N N . LEU A 1 94 ? 12.099 3.594 -9.189 1.00 72.12 94 LEU A N 1
ATOM 757 C CA . LEU A 1 94 ? 11.516 4.088 -7.947 1.00 72.12 94 LEU A CA 1
ATOM 758 C C . LEU A 1 94 ? 9.991 3.985 -7.942 1.00 72.12 94 LEU A C 1
ATOM 760 O O . LEU A 1 94 ? 9.397 4.396 -6.953 1.00 72.12 94 LEU A O 1
ATOM 764 N N . ASP A 1 95 ? 9.340 3.470 -8.989 1.00 84.88 95 ASP A N 1
ATOM 765 C CA . ASP A 1 95 ? 7.883 3.320 -8.969 1.00 84.88 95 ASP A CA 1
ATOM 766 C C . ASP A 1 95 ? 7.470 2.362 -7.851 1.00 84.88 95 ASP A C 1
ATOM 768 O O . ASP A 1 95 ? 7.987 1.244 -7.734 1.00 84.88 95 ASP A O 1
ATOM 772 N N . HIS A 1 96 ? 6.516 2.789 -7.032 1.00 88.00 96 HIS A N 1
ATOM 773 C CA . HIS A 1 96 ? 6.040 1.970 -5.932 1.00 88.00 96 HIS A CA 1
ATOM 774 C C . HIS A 1 96 ? 4.595 2.274 -5.556 1.00 88.00 96 HIS A C 1
ATOM 776 O O . HIS A 1 96 ? 4.064 3.369 -5.736 1.00 88.00 96 HIS A O 1
ATOM 782 N N . LEU A 1 97 ? 3.949 1.240 -5.034 1.00 89.81 97 LEU A N 1
ATOM 783 C CA . LEU A 1 97 ? 2.613 1.285 -4.482 1.00 89.81 97 LEU A CA 1
ATOM 784 C C . LEU A 1 97 ? 2.713 1.451 -2.971 1.00 89.81 97 LEU A C 1
ATOM 786 O O . LEU A 1 97 ? 3.166 0.548 -2.267 1.00 89.81 97 LEU A O 1
ATOM 790 N N . HIS A 1 98 ? 2.209 2.567 -2.471 1.00 88.06 98 HIS A N 1
ATOM 791 C CA . HIS A 1 98 ? 1.910 2.731 -1.061 1.00 88.06 98 HIS A CA 1
ATOM 792 C C . HIS A 1 98 ? 0.573 2.103 -0.738 1.00 88.06 98 HIS A C 1
ATOM 794 O O . HIS A 1 98 ? -0.419 2.342 -1.429 1.00 88.06 98 HIS A O 1
ATOM 800 N N . VAL A 1 99 ? 0.525 1.379 0.371 1.00 87.38 99 VAL A N 1
ATOM 801 C CA . VAL A 1 99 ? -0.723 0.961 0.992 1.00 87.38 99 VAL A CA 1
ATOM 802 C C . VAL A 1 99 ? -0.753 1.369 2.451 1.00 87.38 99 VAL A C 1
ATOM 804 O O . VAL A 1 99 ? 0.267 1.340 3.143 1.00 87.38 99 VAL A O 1
ATOM 807 N N . GLN A 1 100 ? -1.945 1.698 2.935 1.00 85.62 100 GLN A N 1
ATOM 808 C CA . GLN A 1 100 ? -2.169 1.960 4.344 1.00 85.62 100 GLN A CA 1
ATOM 809 C C . GLN A 1 100 ? -3.518 1.419 4.825 1.00 85.62 100 GLN A C 1
ATOM 811 O O . GLN A 1 100 ? -4.549 1.639 4.190 1.00 85.62 100 GLN A O 1
ATOM 816 N N . GLY A 1 101 ? -3.512 0.766 5.988 1.00 83.31 101 GLY A N 1
ATOM 817 C CA . GLY A 1 101 ? -4.718 0.486 6.762 1.00 83.31 101 GLY A CA 1
ATOM 818 C C . GLY A 1 101 ? -5.144 1.659 7.654 1.00 83.31 101 GLY A C 1
ATOM 819 O O . GLY A 1 101 ? -4.317 2.412 8.173 1.00 83.31 101 GLY A O 1
ATOM 820 N N . LEU A 1 102 ? -6.453 1.797 7.859 1.00 80.06 102 LEU A N 1
ATOM 821 C CA . LEU A 1 102 ? -7.024 2.750 8.807 1.00 80.06 102 LEU A CA 1
ATOM 822 C C . LEU A 1 102 ? -7.037 2.124 10.206 1.00 80.06 102 LEU A C 1
ATOM 824 O O . LEU A 1 102 ? -7.609 1.053 10.375 1.00 80.06 102 LEU A O 1
ATOM 828 N N . ALA A 1 103 ? -6.427 2.762 11.205 1.00 74.19 103 ALA A N 1
ATOM 829 C CA . ALA A 1 103 ? -6.469 2.240 12.574 1.00 74.19 103 ALA A CA 1
ATOM 830 C C . ALA A 1 103 ? -7.893 2.327 13.169 1.00 74.19 103 ALA A C 1
ATOM 832 O O . ALA A 1 103 ? -8.638 3.249 12.825 1.00 74.19 103 ALA A O 1
ATOM 833 N N . PRO A 1 104 ? -8.282 1.413 14.079 1.00 71.62 104 PRO A N 1
ATOM 834 C CA . PRO A 1 104 ? -9.536 1.523 14.810 1.00 71.62 104 PRO A CA 1
ATOM 835 C C . PRO A 1 104 ? -9.516 2.722 15.765 1.00 71.62 104 PRO A C 1
ATOM 837 O O . PRO A 1 104 ? -8.490 3.039 16.368 1.00 71.62 104 PRO A O 1
ATOM 840 N N . GLY A 1 105 ? -10.684 3.340 15.948 1.00 73.44 105 GLY A N 1
ATOM 841 C CA . GLY A 1 105 ? -10.866 4.504 16.814 1.00 73.44 105 GLY A CA 1
ATOM 842 C C . GLY A 1 105 ? -10.856 5.834 16.052 1.00 73.44 105 GLY A C 1
ATOM 843 O O . GLY A 1 105 ? -11.031 5.850 14.832 1.00 73.44 105 GLY A O 1
ATOM 844 N N . PRO A 1 106 ? -10.712 6.963 16.768 1.00 69.50 106 PRO A N 1
ATOM 845 C CA . PRO A 1 106 ? -10.682 8.281 16.151 1.00 69.50 106 PRO A CA 1
ATOM 846 C C . PRO A 1 106 ? -9.516 8.407 15.170 1.00 69.50 106 PRO A C 1
ATOM 848 O O . PRO A 1 106 ? -8.357 8.178 15.522 1.00 69.50 106 PRO A O 1
ATOM 851 N N . VAL A 1 107 ? -9.832 8.794 13.938 1.00 70.75 107 VAL A N 1
ATOM 852 C CA . VAL A 1 107 ? -8.832 9.114 12.920 1.00 70.75 107 VAL A CA 1
ATOM 853 C C . VAL A 1 107 ? -8.212 10.470 13.282 1.00 70.75 107 VAL A C 1
ATOM 855 O O . VAL A 1 107 ? -8.969 11.417 13.475 1.00 70.75 107 VAL A O 1
ATOM 858 N N . PRO A 1 108 ? -6.877 10.598 13.402 1.00 67.50 108 PRO A N 1
ATOM 859 C CA . PRO A 1 108 ? -6.251 11.885 13.709 1.00 67.50 108 PRO A CA 1
ATOM 860 C C . PRO A 1 108 ? -6.519 12.936 12.623 1.00 67.50 108 PRO A C 1
ATOM 862 O O . PRO A 1 108 ? -6.455 12.601 11.442 1.00 67.50 108 PRO A O 1
ATOM 865 N N . ASP A 1 109 ? -6.700 14.205 12.996 1.00 71.12 109 ASP A N 1
ATOM 866 C CA . ASP A 1 109 ? -7.004 15.290 12.042 1.00 71.12 109 ASP A CA 1
ATOM 867 C C . ASP A 1 109 ? -5.968 15.394 10.914 1.00 71.12 109 ASP A C 1
ATOM 869 O O . ASP A 1 109 ? -6.325 15.397 9.742 1.00 71.12 109 ASP A O 1
ATOM 873 N N . TRP A 1 110 ? -4.672 15.309 11.238 1.00 70.50 110 TRP A N 1
ATOM 874 C CA . TRP A 1 110 ? -3.603 15.332 10.228 1.00 70.50 110 TRP A CA 1
ATOM 875 C C . TRP A 1 110 ? -3.706 14.195 9.194 1.00 70.50 110 TRP A C 1
ATOM 877 O O . TRP A 1 110 ? -3.184 14.311 8.085 1.00 70.50 110 TRP A O 1
ATOM 887 N N . TRP A 1 111 ? -4.330 13.068 9.558 1.00 68.56 111 TRP A N 1
ATOM 888 C CA . TRP A 1 111 ? -4.577 11.952 8.647 1.00 68.56 111 TRP A CA 1
ATOM 889 C C . TRP A 1 111 ? -5.695 12.299 7.664 1.00 68.56 111 TRP A C 1
ATOM 891 O O . TRP A 1 111 ? -5.599 11.981 6.480 1.00 68.56 111 TRP A O 1
ATOM 901 N N . LEU A 1 112 ? -6.744 12.962 8.153 1.00 71.62 112 LEU A N 1
ATOM 902 C CA . LEU A 1 112 ? -7.839 13.465 7.331 1.00 71.62 112 LEU A CA 1
ATOM 903 C C . LEU A 1 112 ? -7.354 14.588 6.408 1.00 71.62 112 LEU A C 1
ATOM 905 O O . LEU A 1 112 ? -7.635 14.529 5.221 1.00 71.62 112 LEU A O 1
ATOM 909 N N . ASP A 1 113 ? -6.543 15.523 6.902 1.00 68.62 113 ASP A N 1
ATOM 910 C CA . ASP A 1 113 ? -5.984 16.616 6.093 1.00 68.62 113 ASP A CA 1
ATOM 911 C C . ASP A 1 113 ? -5.097 16.106 4.949 1.00 68.62 113 ASP A C 1
ATOM 913 O O . ASP A 1 113 ? -5.030 16.707 3.879 1.00 68.62 113 ASP A O 1
ATOM 917 N N . LYS A 1 114 ? -4.380 14.999 5.182 1.00 66.62 114 LYS A N 1
ATOM 918 C CA . LYS A 1 114 ? -3.435 14.434 4.214 1.00 66.62 114 LYS A CA 1
ATOM 919 C C . LYS A 1 114 ? -4.063 13.406 3.264 1.00 66.62 114 LYS A C 1
ATOM 921 O O . LYS A 1 114 ? -3.606 13.288 2.131 1.00 66.62 114 LYS A O 1
ATOM 926 N N . TYR A 1 115 ? -5.047 12.628 3.727 1.00 63.91 115 TYR A N 1
ATOM 927 C CA . TYR A 1 115 ? -5.576 11.449 3.014 1.00 63.91 115 TYR A CA 1
ATOM 928 C C . TYR A 1 115 ? -7.120 11.378 2.941 1.00 63.91 115 TYR A C 1
ATOM 930 O O . TYR A 1 115 ? -7.688 10.449 2.338 1.00 63.91 115 TYR A O 1
ATOM 938 N N . GLY A 1 116 ? -7.820 12.292 3.611 1.00 59.75 116 GLY A N 1
ATOM 939 C CA . GLY A 1 116 ? -9.252 12.541 3.455 1.00 59.75 116 GLY A CA 1
ATOM 940 C C . GLY A 1 116 ? -9.524 13.291 2.150 1.00 59.75 116 GLY A C 1
ATOM 941 O O . GLY A 1 116 ? -8.648 13.979 1.646 1.00 59.75 116 GLY A O 1
ATOM 942 N N . ILE A 1 117 ? -10.703 13.038 1.581 1.00 48.66 117 ILE A N 1
ATOM 943 C CA . ILE A 1 117 ? -11.201 13.489 0.265 1.00 48.66 117 ILE A CA 1
ATOM 944 C C . ILE A 1 117 ? -10.945 14.979 0.011 1.00 48.66 117 ILE A C 1
ATOM 946 O O . ILE A 1 117 ? -11.308 15.775 0.903 1.00 48.66 117 ILE A O 1
#

Sequence (117 aa):
MAERTPMTPAEFDAVCRLIWRQFPDLSESSGYRSQLKNVQVGSSDASKHRLGMGRDFYVADMNIRLSILERARDFARSLGLWTELEIYPNAEWLDHLHVQGLAPGPVPDWWLDKYGI

pLDDT: mean 75.5, std 16.34, range [41.06, 96.5]

Secondary structure (DSSP, 8-state):
-----B--HHHHHHHHHHHHHH-TTEEESS----HHHHHHTT--TT-GGGGS-EEEEEES-TTTHHHHHHHHHHHHHHTT-EEEEE--TT-GGG-EEEEEPBPSSPPPHHHHHHH--